Protein AF-A0A2V5Q7U4-F1 (afdb_monomer)

Radius of gyration: 14.41 Å; Cα contacts (8 Å, |Δi|>4): 108; chains: 1; bounding box: 42×30×34 Å

Foldseek 3Di:
DVVVVLLLCLLQQQDWDWDDDPNHTPDTRHRDPDSLSSCCRSPNPVQSVQWDWDAWPDDPVDTDTDIDGDPPPDDPDPPPDWDDDNSHTDDDD

Solvent-accessible surface area (backbone atoms only — not comparable to full-atom values): 5913 Å² total; per-residue (Å²): 111,69,67,60,51,52,52,51,44,61,47,34,22,68,48,62,50,74,46,70,56,95,89,38,81,74,49,78,42,72,56,30,97,39,61,67,56,34,46,29,76,75,64,33,61,78,54,50,77,49,40,44,76,44,78,56,63,67,56,101,88,48,75,47,68,54,71,42,73,53,92,86,69,81,67,95,58,72,90,78,68,83,45,65,60,95,57,38,76,53,86,81,130

Structure (mmCIF, N/CA/C/O backbone):
data_AF-A0A2V5Q7U4-F1
#
_entry.id   AF-A0A2V5Q7U4-F1
#
loop_
_atom_site.group_PDB
_atom_site.id
_atom_site.type_symbol
_atom_site.label_atom_id
_atom_site.label_alt_id
_atom_site.label_comp_id
_atom_site.label_asym_id
_atom_site.label_entity_id
_atom_site.label_seq_id
_atom_site.pdbx_PDB_ins_code
_atom_site.Cartn_x
_atom_site.Cartn_y
_atom_site.Cartn_z
_atom_site.occupancy
_atom_site.B_iso_or_equiv
_atom_site.auth_seq_id
_atom_site.auth_comp_id
_atom_site.auth_a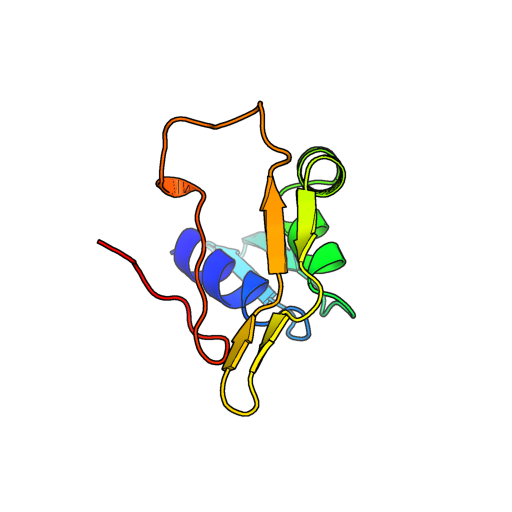sym_id
_atom_site.auth_atom_id
_atom_site.pdbx_PDB_model_num
ATOM 1 N N . MET A 1 1 ? -4.666 9.289 12.813 1.00 66.19 1 MET A N 1
ATOM 2 C CA . MET A 1 1 ? -5.150 7.905 13.035 1.00 66.19 1 MET A CA 1
ATOM 3 C C . MET A 1 1 ? -5.370 7.168 11.724 1.00 66.19 1 MET A C 1
ATOM 5 O O . MET A 1 1 ? -4.711 6.166 11.506 1.00 66.19 1 MET A O 1
ATOM 9 N N . GLU A 1 2 ? -6.224 7.673 10.832 1.00 82.81 2 GLU A N 1
ATOM 10 C CA . GLU A 1 2 ? -6.531 7.025 9.543 1.00 82.81 2 GLU A CA 1
ATOM 11 C C . GLU A 1 2 ? -5.296 6.811 8.653 1.00 82.81 2 GLU A C 1
ATOM 13 O O . GLU A 1 2 ? -5.041 5.695 8.209 1.00 82.81 2 GLU A O 1
ATOM 18 N N . HIS A 1 3 ? -4.453 7.840 8.521 1.00 86.38 3 HIS A N 1
ATOM 19 C CA . HIS A 1 3 ? -3.191 7.754 7.782 1.00 86.38 3 HIS A CA 1
ATOM 20 C C . HIS A 1 3 ? -2.271 6.625 8.280 1.00 86.38 3 HIS A C 1
ATOM 22 O O . HIS A 1 3 ? -1.735 5.865 7.479 1.00 86.38 3 HIS A O 1
ATOM 28 N N . GLN A 1 4 ? -2.149 6.455 9.602 1.00 89.31 4 GLN A N 1
ATOM 29 C CA . GLN A 1 4 ? -1.323 5.400 10.194 1.00 89.31 4 GLN A CA 1
ATOM 30 C C . GLN A 1 4 ? -1.815 4.012 9.765 1.00 89.31 4 GLN A C 1
ATOM 32 O O . GLN A 1 4 ? -1.004 3.146 9.452 1.00 89.31 4 GLN A O 1
ATOM 37 N N . ILE A 1 5 ? -3.136 3.799 9.715 1.00 90.81 5 ILE A N 1
ATOM 38 C CA . ILE A 1 5 ? -3.698 2.520 9.268 1.00 90.81 5 ILE A CA 1
ATOM 39 C C . ILE A 1 5 ? -3.462 2.314 7.775 1.00 90.81 5 ILE A C 1
ATOM 41 O O . ILE A 1 5 ? -3.119 1.204 7.391 1.00 90.81 5 ILE A O 1
ATOM 45 N N . HIS A 1 6 ? -3.562 3.355 6.945 1.00 91.81 6 HIS A N 1
ATOM 46 C CA . HIS A 1 6 ? -3.230 3.240 5.520 1.00 91.81 6 HIS A CA 1
ATOM 47 C C . HIS A 1 6 ? -1.776 2.792 5.316 1.00 91.81 6 HIS A C 1
ATOM 49 O O . HIS A 1 6 ? -1.528 1.879 4.530 1.00 91.81 6 HIS A O 1
ATOM 55 N N . LEU A 1 7 ? -0.828 3.364 6.072 1.00 92.94 7 LEU A N 1
ATOM 56 C CA . LEU A 1 7 ? 0.581 2.954 6.034 1.00 92.94 7 LEU A CA 1
ATOM 57 C C . LEU A 1 7 ? 0.770 1.483 6.425 1.00 92.94 7 LEU A C 1
ATOM 59 O O . LEU A 1 7 ? 1.526 0.764 5.775 1.00 92.94 7 LEU A O 1
ATOM 63 N N . GLN A 1 8 ? 0.075 1.015 7.464 1.00 94.88 8 GLN A N 1
ATOM 64 C CA . GLN A 1 8 ? 0.137 -0.396 7.854 1.00 94.88 8 GLN A CA 1
ATOM 65 C C . GLN A 1 8 ? -0.528 -1.304 6.810 1.00 94.88 8 GLN A C 1
ATOM 67 O O . GLN A 1 8 ? 0.016 -2.349 6.463 1.00 94.88 8 GLN A O 1
ATOM 72 N N . ALA A 1 9 ? -1.672 -0.896 6.263 1.00 95.69 9 ALA A N 1
ATOM 73 C CA . ALA A 1 9 ? -2.419 -1.680 5.289 1.00 95.69 9 ALA A CA 1
ATOM 74 C C . ALA A 1 9 ? -1.655 -1.867 3.976 1.00 95.69 9 ALA A C 1
ATOM 76 O O . ALA A 1 9 ? -1.658 -2.970 3.429 1.00 95.69 9 ALA A O 1
ATOM 77 N N . ILE A 1 10 ? -0.976 -0.823 3.490 1.00 95.00 10 ILE A N 1
ATOM 78 C CA . ILE A 1 10 ? -0.178 -0.897 2.263 1.00 95.00 10 ILE A CA 1
ATOM 79 C C . ILE A 1 10 ? 1.143 -1.657 2.467 1.00 95.00 10 ILE A C 1
ATOM 81 O O . ILE A 1 10 ? 1.544 -2.410 1.585 1.00 95.00 10 ILE A O 1
ATOM 85 N N . GLY A 1 11 ? 1.789 -1.524 3.635 1.00 95.12 11 GLY A N 1
ATOM 86 C CA . GLY A 1 11 ? 3.009 -2.269 3.975 1.00 95.12 11 GLY A CA 1
ATOM 87 C C . GLY A 1 11 ? 2.772 -3.768 4.202 1.00 95.12 11 GLY A C 1
ATOM 88 O O . GLY A 1 11 ? 3.699 -4.568 4.071 1.00 95.12 11 GLY A O 1
ATOM 89 N N . HIS A 1 12 ? 1.526 -4.160 4.495 1.00 96.62 12 HIS A N 1
ATOM 90 C CA . HIS A 1 12 ? 1.128 -5.535 4.805 1.00 96.62 12 HIS A CA 1
ATOM 91 C C . HIS A 1 12 ? -0.106 -5.988 3.994 1.00 96.62 12 HIS A C 1
ATOM 93 O O . HIS A 1 12 ? -1.166 -6.245 4.571 1.00 96.62 12 HIS A O 1
ATOM 99 N N . PRO A 1 13 ? 0.001 -6.138 2.658 1.00 96.69 13 PRO A N 1
ATOM 100 C CA . PRO A 1 13 ? -1.140 -6.453 1.791 1.00 96.69 13 PRO A CA 1
ATOM 101 C C . PRO A 1 13 ? -1.854 -7.764 2.154 1.00 96.69 13 PRO A C 1
ATOM 103 O O . PRO A 1 13 ? -3.071 -7.859 2.005 1.00 96.69 13 PRO A O 1
ATOM 106 N N . GLN A 1 14 ? -1.135 -8.746 2.702 1.00 97.69 14 GLN A N 1
ATOM 107 C CA . GLN A 1 14 ? -1.682 -10.047 3.115 1.00 97.69 14 GLN A CA 1
ATOM 108 C C . GLN A 1 14 ? -2.391 -10.027 4.481 1.00 97.69 14 GLN A C 1
ATOM 110 O O . GLN A 1 14 ? -2.938 -11.041 4.907 1.00 97.69 14 GLN A O 1
ATOM 115 N N . THR A 1 15 ? -2.416 -8.883 5.165 1.00 97.75 15 THR A N 1
ATOM 116 C CA . THR A 1 15 ? -3.123 -8.705 6.437 1.00 97.75 15 THR A CA 1
ATOM 117 C C . THR A 1 15 ? -4.433 -7.966 6.191 1.00 97.75 15 THR A C 1
ATOM 119 O O . THR A 1 15 ? -4.463 -6.968 5.468 1.00 97.75 15 THR A O 1
ATOM 122 N N . ALA A 1 16 ? -5.522 -8.445 6.793 1.00 98.00 16 ALA A N 1
ATOM 123 C CA . ALA A 1 16 ? -6.808 -7.758 6.756 1.00 98.00 16 ALA A CA 1
ATOM 124 C C . ALA A 1 16 ? -6.861 -6.624 7.796 1.00 98.00 16 ALA A C 1
ATOM 126 O O . ALA A 1 16 ? -6.389 -6.790 8.920 1.00 98.00 16 ALA A O 1
ATOM 127 N N . PHE A 1 17 ? -7.478 -5.496 7.443 1.00 97.06 17 PHE A N 1
ATOM 128 C CA . PHE A 1 17 ? -7.662 -4.340 8.322 1.00 97.06 17 PHE A CA 1
ATOM 129 C C . PHE A 1 17 ? -9.133 -3.937 8.382 1.00 97.06 17 PHE A C 1
ATOM 131 O O . PHE A 1 17 ? -9.809 -3.858 7.362 1.00 97.06 17 PHE A O 1
ATOM 138 N N . THR A 1 18 ? -9.611 -3.622 9.582 1.00 96.00 18 THR A N 1
ATOM 139 C CA . THR A 1 18 ? -10.945 -3.057 9.805 1.00 96.00 18 THR A CA 1
ATOM 140 C C . THR A 1 18 ? -10.795 -1.840 10.702 1.00 96.00 18 THR A C 1
ATOM 142 O O . THR A 1 18 ? -10.225 -1.954 11.788 1.00 96.00 18 THR A O 1
ATOM 145 N N . LEU A 1 19 ? -11.297 -0.683 10.267 1.00 94.19 19 LEU A N 1
ATOM 146 C CA . LEU A 1 19 ? -11.365 0.513 11.102 1.00 94.19 19 LEU A CA 1
ATOM 147 C C . LEU A 1 19 ? -12.813 0.782 11.505 1.00 94.19 19 LEU A C 1
ATOM 149 O O . LEU A 1 19 ? -13.677 1.021 10.662 1.00 94.19 19 LEU A O 1
ATOM 153 N N . LEU A 1 20 ? -13.039 0.802 12.816 1.00 95.19 20 LEU A N 1
ATOM 154 C CA . LEU A 1 20 ? -14.279 1.238 13.444 1.00 95.19 20 LEU A CA 1
ATOM 155 C C . LEU A 1 20 ? -14.048 2.599 14.110 1.00 95.19 20 LEU A C 1
ATOM 157 O O . LEU A 1 20 ? -13.035 2.800 14.781 1.00 95.19 20 LEU A O 1
ATOM 161 N N . ARG A 1 21 ? -14.995 3.522 13.956 1.00 94.25 21 ARG A N 1
ATOM 162 C CA . ARG A 1 21 ? -15.041 4.794 14.685 1.00 94.25 21 ARG A CA 1
ATOM 163 C C . ARG A 1 21 ? -16.407 4.912 15.339 1.00 94.25 21 ARG A C 1
ATOM 165 O O . ARG A 1 21 ? -17.418 4.866 14.647 1.00 94.25 21 ARG A O 1
ATOM 172 N N . ASP A 1 22 ? -16.427 4.994 16.666 1.00 95.69 22 ASP A N 1
ATOM 173 C CA . ASP A 1 22 ? -17.657 5.080 17.467 1.00 95.69 22 ASP A CA 1
ATOM 174 C C . ASP A 1 22 ? -18.665 3.962 17.135 1.00 95.69 22 ASP A C 1
ATOM 176 O O . ASP A 1 22 ? -19.859 4.190 16.951 1.00 95.69 22 ASP A O 1
ATOM 180 N N . GLY A 1 23 ? -18.157 2.734 16.971 1.00 94.69 23 GLY A N 1
ATOM 181 C CA . GLY A 1 23 ? -18.955 1.558 16.607 1.00 94.69 23 GLY A CA 1
ATOM 182 C C . GLY A 1 23 ? -19.410 1.506 15.143 1.00 94.69 23 GLY A C 1
ATOM 183 O O . GLY A 1 23 ? -20.031 0.526 14.740 1.00 94.69 23 GLY A O 1
ATOM 184 N N . ARG A 1 24 ? -19.089 2.515 14.325 1.00 96.31 24 ARG A N 1
ATOM 185 C CA . ARG A 1 24 ? -19.406 2.547 12.892 1.00 96.31 24 ARG A CA 1
ATOM 186 C C . ARG A 1 24 ? -18.216 2.101 12.058 1.00 96.31 24 ARG A C 1
ATOM 188 O O . ARG A 1 24 ? -17.087 2.527 12.299 1.00 96.31 24 ARG A O 1
ATOM 195 N N . LEU A 1 25 ? -18.480 1.269 11.054 1.00 94.88 25 LEU A N 1
ATOM 196 C CA . LEU A 1 25 ? -17.476 0.858 10.077 1.00 94.88 25 LEU A CA 1
ATOM 197 C C . LEU A 1 25 ? -17.056 2.060 9.229 1.00 94.88 25 LEU A C 1
ATOM 199 O O . LEU A 1 25 ? -17.889 2.669 8.565 1.00 94.88 25 LEU A O 1
ATOM 203 N N . VAL A 1 26 ? -15.765 2.386 9.267 1.00 93.69 26 VAL A N 1
ATOM 204 C CA . VAL A 1 26 ? -15.160 3.409 8.405 1.00 93.69 26 VAL A CA 1
ATOM 205 C C . VAL A 1 26 ? -14.673 2.757 7.117 1.00 93.69 26 VAL A C 1
ATOM 207 O O . VAL A 1 26 ? -15.031 3.199 6.033 1.00 93.69 26 VAL A O 1
ATOM 210 N N . PHE A 1 27 ? -13.898 1.676 7.237 1.00 92.75 27 PHE A N 1
ATOM 211 C CA . PHE A 1 27 ? -13.493 0.846 6.106 1.00 92.75 27 PHE A CA 1
ATOM 212 C C . PHE A 1 27 ? -13.150 -0.578 6.542 1.00 92.75 27 PHE A C 1
ATOM 214 O O . PHE A 1 27 ? -12.793 -0.836 7.697 1.00 92.75 27 PHE A O 1
ATOM 221 N N . GLN A 1 28 ? -13.206 -1.486 5.570 1.00 95.62 28 GLN A N 1
ATOM 222 C CA . GLN A 1 28 ? -12.759 -2.865 5.681 1.00 95.62 28 GLN A CA 1
ATOM 223 C C . GLN A 1 28 ? -11.897 -3.206 4.467 1.00 95.62 28 GLN A C 1
ATOM 225 O O . GLN A 1 28 ? -12.302 -3.007 3.326 1.00 95.62 28 GLN A O 1
ATOM 230 N N . LEU A 1 29 ? -10.710 -3.730 4.735 1.00 96.81 29 LEU A N 1
ATOM 231 C CA . LEU A 1 29 ? -9.698 -4.095 3.759 1.00 96.81 29 LEU A CA 1
ATOM 232 C C . LEU A 1 29 ? -9.374 -5.577 3.968 1.00 96.81 29 LEU A C 1
ATOM 234 O O . LEU A 1 29 ? -8.622 -5.904 4.889 1.00 96.81 29 LEU A O 1
ATOM 238 N N . PRO A 1 30 ? -9.943 -6.497 3.173 1.00 97.81 30 PRO A N 1
ATOM 239 C CA . PRO A 1 30 ? -9.598 -7.915 3.237 1.00 97.81 30 PRO A CA 1
ATOM 240 C C . PRO A 1 30 ? -8.104 -8.148 2.983 1.00 97.81 30 PRO A C 1
ATOM 242 O O . PRO A 1 30 ? -7.424 -7.296 2.407 1.00 97.81 30 PRO A O 1
ATOM 245 N N . ALA A 1 31 ? -7.580 -9.302 3.398 1.00 98.12 31 ALA A N 1
ATOM 246 C CA . ALA A 1 31 ? -6.247 -9.734 2.989 1.00 98.12 31 ALA A CA 1
ATOM 247 C C . ALA A 1 31 ? -6.198 -9.886 1.461 1.00 98.12 31 ALA A C 1
ATOM 249 O O . ALA A 1 31 ? -7.123 -10.426 0.855 1.00 98.12 31 ALA A O 1
ATOM 250 N N . THR A 1 32 ? -5.118 -9.415 0.849 1.00 98.38 32 THR A N 1
ATOM 251 C CA . THR A 1 32 ? -4.920 -9.429 -0.604 1.00 98.38 32 THR A CA 1
ATOM 252 C C . THR A 1 32 ? -3.718 -10.285 -0.980 1.00 98.38 32 THR A C 1
ATOM 254 O O . THR A 1 32 ? -2.787 -10.450 -0.190 1.00 98.38 32 THR A O 1
ATOM 257 N N . ALA A 1 33 ? -3.728 -10.836 -2.195 1.00 96.62 33 ALA A N 1
ATOM 258 C CA .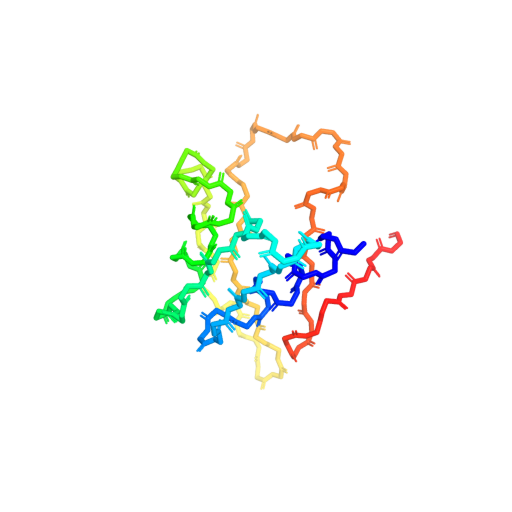 ALA A 1 33 ? -2.620 -11.642 -2.697 1.00 96.62 33 ALA A CA 1
ATOM 259 C C . ALA A 1 33 ? -1.403 -10.782 -3.075 1.00 96.62 33 ALA A C 1
ATOM 261 O O . ALA A 1 33 ? -0.263 -11.215 -2.900 1.00 96.62 33 ALA A O 1
ATOM 262 N N . THR A 1 34 ? -1.640 -9.569 -3.587 1.00 96.19 34 THR A N 1
ATOM 263 C CA . THR A 1 34 ? -0.602 -8.711 -4.167 1.00 96.19 34 THR A CA 1
ATOM 264 C C . THR A 1 34 ? -0.652 -7.280 -3.633 1.00 96.19 34 THR A C 1
ATOM 266 O O . THR A 1 34 ? -1.687 -6.788 -3.188 1.00 96.19 34 THR A O 1
ATOM 269 N N . LEU A 1 35 ? 0.474 -6.567 -3.734 1.00 95.94 35 LEU A N 1
ATOM 270 C CA . LEU A 1 35 ? 0.521 -5.132 -3.440 1.00 95.94 35 LEU A CA 1
ATOM 271 C C . LEU A 1 35 ? -0.375 -4.317 -4.393 1.00 95.94 35 LEU A C 1
ATOM 273 O O . LEU A 1 35 ? -0.959 -3.327 -3.965 1.00 95.94 35 LEU A O 1
ATOM 277 N N . ALA A 1 36 ? -0.525 -4.742 -5.653 1.00 96.62 36 ALA A N 1
ATOM 278 C CA . ALA A 1 36 ? -1.397 -4.081 -6.627 1.00 96.62 36 ALA A CA 1
ATOM 279 C C . ALA A 1 36 ? -2.860 -4.069 -6.162 1.00 96.62 36 ALA A C 1
ATOM 281 O O . ALA A 1 36 ? -3.514 -3.028 -6.195 1.00 96.62 36 ALA A O 1
ATOM 282 N N . ASP A 1 37 ? -3.349 -5.210 -5.666 1.00 97.56 37 ASP A N 1
ATOM 283 C CA . ASP A 1 37 ? -4.701 -5.332 -5.117 1.00 97.56 37 ASP A CA 1
ATOM 284 C C . ASP A 1 37 ? -4.910 -4.386 -3.937 1.00 97.56 37 ASP A C 1
ATOM 286 O O . ASP A 1 37 ? -5.892 -3.651 -3.894 1.00 97.56 37 ASP A O 1
ATOM 290 N N . ARG A 1 38 ? -3.940 -4.330 -3.020 1.00 97.38 38 ARG A N 1
ATOM 291 C CA . ARG A 1 38 ? -4.007 -3.416 -1.880 1.00 97.38 38 ARG A CA 1
ATOM 292 C C . ARG A 1 38 ? -3.974 -1.943 -2.295 1.00 97.38 38 ARG A C 1
ATOM 294 O O . ARG A 1 38 ? -4.685 -1.140 -1.697 1.00 97.38 38 ARG A O 1
ATOM 301 N N . ILE A 1 39 ? -3.170 -1.572 -3.294 1.00 95.50 39 ILE A N 1
ATOM 302 C CA . ILE A 1 39 ? -3.148 -0.203 -3.835 1.00 95.50 39 ILE A CA 1
ATOM 303 C C . ILE A 1 39 ? -4.509 0.146 -4.444 1.00 95.50 39 ILE A C 1
ATOM 305 O O . ILE A 1 39 ? -5.029 1.226 -4.172 1.00 95.50 39 ILE A O 1
ATOM 309 N N . ARG A 1 40 ? -5.114 -0.773 -5.205 1.00 95.94 40 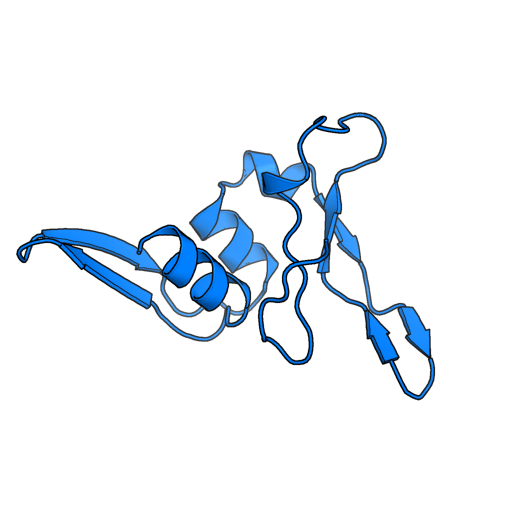ARG A N 1
ATOM 310 C CA . ARG A 1 40 ? -6.465 -0.608 -5.757 1.00 95.94 40 ARG A CA 1
ATOM 311 C C . ARG A 1 40 ? -7.510 -0.413 -4.660 1.00 95.9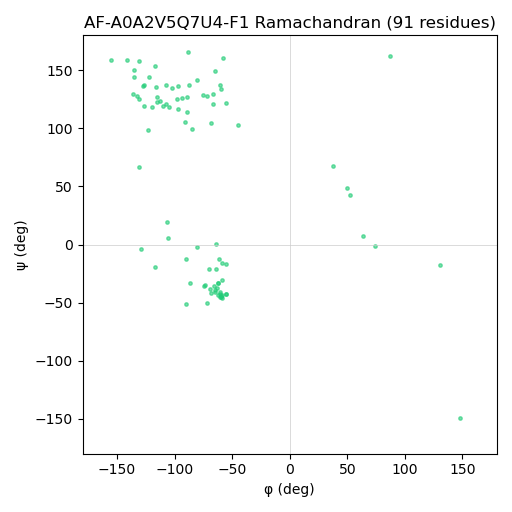4 40 ARG A C 1
ATOM 313 O O . ARG A 1 40 ? -8.327 0.492 -4.791 1.00 95.94 40 ARG A O 1
ATOM 320 N N . ASP A 1 41 ? -7.465 -1.202 -3.588 1.00 95.56 41 ASP A N 1
ATOM 321 C CA . ASP A 1 41 ? -8.411 -1.073 -2.471 1.00 95.56 41 ASP A CA 1
ATOM 322 C C . ASP A 1 41 ? -8.290 0.281 -1.748 1.00 95.56 41 ASP A C 1
ATOM 324 O O . ASP A 1 41 ? -9.292 0.844 -1.314 1.00 95.56 41 ASP A O 1
ATOM 328 N N . LEU A 1 42 ? -7.066 0.805 -1.601 1.00 93.38 42 LEU A N 1
ATOM 329 C CA . LEU A 1 42 ? -6.795 2.036 -0.848 1.00 93.38 42 LEU A CA 1
ATOM 330 C C . LEU A 1 42 ? -6.941 3.321 -1.673 1.00 93.38 42 LEU A C 1
ATOM 332 O O . LEU A 1 42 ? -7.293 4.361 -1.117 1.00 93.38 42 LEU A O 1
ATOM 336 N N . TYR A 1 43 ? -6.623 3.274 -2.968 1.00 90.88 43 TYR A N 1
ATOM 337 C CA . TYR A 1 43 ? -6.484 4.466 -3.814 1.00 90.88 43 TYR A CA 1
ATOM 338 C C . TYR A 1 43 ? -7.283 4.409 -5.122 1.00 90.88 43 TYR A C 1
ATOM 340 O O . TYR A 1 43 ? -7.304 5.391 -5.863 1.00 90.88 43 TYR A O 1
ATOM 348 N N . GLY A 1 44 ? -7.951 3.290 -5.407 1.00 93.00 44 GLY A N 1
ATOM 349 C CA . GLY A 1 44 ? -8.763 3.103 -6.604 1.00 93.00 44 GLY A CA 1
ATOM 350 C C . GLY A 1 44 ? -7.985 2.602 -7.823 1.00 93.00 44 GLY A C 1
ATOM 351 O O . GLY A 1 44 ? -6.757 2.671 -7.907 1.00 93.00 44 GLY A O 1
ATOM 352 N N . VAL A 1 45 ? -8.741 2.084 -8.794 1.00 94.38 45 VAL A N 1
ATOM 353 C CA . VAL A 1 45 ? -8.199 1.508 -10.035 1.00 94.38 45 VAL A CA 1
ATOM 354 C C . VAL A 1 45 ? -7.515 2.555 -10.918 1.00 94.38 45 VAL A C 1
ATOM 356 O O . VAL A 1 45 ? -6.466 2.275 -11.484 1.00 94.38 45 VAL A O 1
ATOM 359 N N . GLU A 1 46 ? -8.031 3.786 -10.948 1.00 91.19 46 GLU A N 1
ATOM 360 C CA . GLU A 1 46 ? -7.482 4.870 -11.774 1.00 91.19 46 GLU A CA 1
ATOM 361 C C . GLU A 1 46 ? -6.048 5.251 -11.396 1.00 91.19 46 GLU A C 1
ATOM 363 O O . GLU A 1 46 ? -5.276 5.667 -12.261 1.00 91.19 46 GLU A O 1
ATOM 368 N N . LEU A 1 47 ? -5.691 5.155 -10.105 1.00 88.88 47 LEU A N 1
ATOM 369 C CA . LEU A 1 47 ? -4.306 5.347 -9.684 1.00 88.88 47 LEU A CA 1
ATOM 370 C C . LEU A 1 47 ? -3.467 4.153 -10.131 1.00 88.88 47 LEU A C 1
ATOM 372 O O . LEU A 1 47 ? -2.426 4.355 -10.743 1.00 88.88 47 LEU A O 1
ATOM 376 N N . LEU A 1 48 ? -3.922 2.929 -9.844 1.00 92.81 48 LEU A N 1
ATOM 377 C CA . LEU A 1 48 ? -3.183 1.707 -10.163 1.00 92.81 48 LEU A CA 1
ATOM 378 C C . LEU A 1 48 ? -2.816 1.622 -11.652 1.00 92.81 48 LEU A C 1
ATOM 380 O O . LEU A 1 48 ? -1.681 1.285 -11.971 1.00 92.81 48 LEU A O 1
ATOM 384 N N . GLU A 1 49 ? -3.737 1.969 -12.549 1.00 92.19 49 GLU A N 1
ATOM 385 C CA . GLU A 1 49 ? -3.522 1.931 -14.004 1.00 92.19 49 GLU A CA 1
ATOM 386 C C . GLU A 1 49 ? -2.445 2.907 -14.501 1.00 92.19 49 GLU A C 1
ATOM 388 O O . GLU A 1 49 ? -1.882 2.710 -15.575 1.00 92.19 49 GLU A O 1
ATOM 393 N N . ARG A 1 50 ? -2.132 3.951 -13.725 1.00 90.00 50 ARG A N 1
ATOM 394 C CA . ARG A 1 50 ? -1.074 4.927 -14.039 1.00 90.00 50 ARG A CA 1
ATOM 395 C C . ARG A 1 50 ? 0.287 4.521 -13.477 1.00 90.00 50 ARG A C 1
ATOM 397 O O . ARG A 1 50 ? 1.299 5.131 -13.817 1.00 90.00 50 ARG A O 1
ATOM 404 N N . LEU A 1 51 ? 0.317 3.523 -12.595 1.00 91.44 51 LEU A N 1
ATOM 405 C CA . LEU A 1 51 ? 1.534 3.080 -11.938 1.00 91.44 51 LEU A CA 1
ATOM 406 C C . LEU A 1 51 ? 2.264 2.027 -12.771 1.00 91.44 51 LEU A C 1
ATOM 408 O O . LEU A 1 51 ? 1.693 1.059 -13.268 1.00 91.44 51 LEU A O 1
ATOM 412 N N . ILE A 1 52 ? 3.579 2.174 -12.833 1.00 92.00 52 ILE A N 1
ATOM 413 C CA . ILE A 1 52 ? 4.506 1.201 -13.390 1.00 92.00 52 ILE A CA 1
ATOM 414 C C . ILE A 1 52 ? 5.018 0.324 -12.251 1.00 92.00 52 ILE A C 1
ATOM 416 O O . ILE A 1 52 ? 5.558 0.818 -11.256 1.00 92.00 52 ILE A O 1
ATOM 420 N N . GLN A 1 53 ? 4.878 -0.992 -12.406 1.00 93.19 53 GLN A N 1
ATOM 421 C CA . GLN A 1 53 ? 5.422 -1.957 -11.459 1.00 93.19 53 GLN A CA 1
ATOM 422 C C . GLN A 1 53 ? 6.951 -2.027 -11.565 1.00 93.19 53 GLN A C 1
ATOM 424 O O . GLN A 1 53 ? 7.515 -2.269 -12.633 1.00 93.19 53 GLN A O 1
ATOM 429 N N . LEU A 1 54 ? 7.626 -1.871 -10.428 1.00 90.50 54 LEU A N 1
ATOM 430 C CA . LEU A 1 54 ? 9.062 -2.069 -10.290 1.00 90.50 54 LEU A CA 1
ATOM 431 C C . LEU A 1 54 ? 9.334 -3.517 -9.889 1.00 90.50 54 LEU A C 1
ATOM 433 O O . LEU A 1 54 ? 9.140 -3.920 -8.738 1.00 90.50 54 LEU A O 1
ATOM 437 N N . ASN A 1 55 ? 9.816 -4.296 -10.852 1.00 80.38 55 ASN A N 1
ATOM 438 C CA . ASN A 1 55 ? 10.254 -5.664 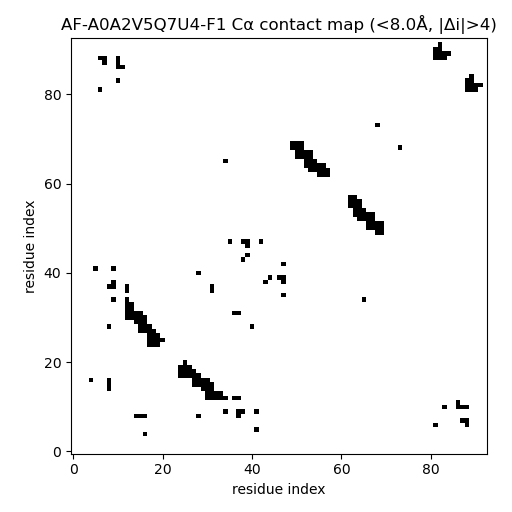-10.626 1.00 80.38 55 ASN A CA 1
ATOM 439 C C . ASN A 1 55 ? 11.708 -5.655 -10.145 1.00 80.38 55 ASN A C 1
ATOM 441 O O . ASN A 1 55 ? 12.622 -5.519 -10.950 1.00 80.38 55 ASN A O 1
ATOM 445 N N . GLY A 1 56 ? 11.907 -5.778 -8.830 1.00 70.62 56 GLY A N 1
ATOM 446 C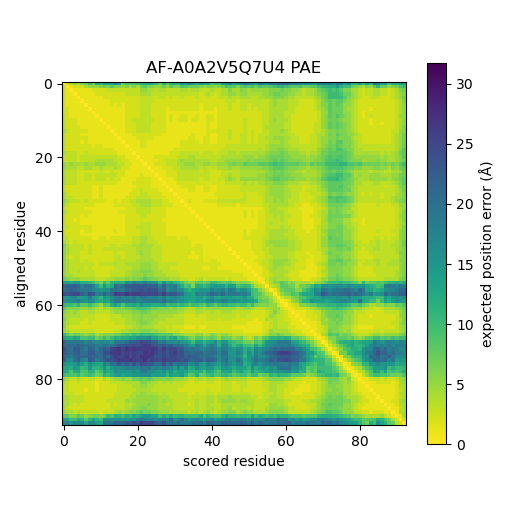 CA . GLY A 1 56 ? 13.123 -6.315 -8.213 1.00 70.62 56 GLY A CA 1
ATOM 447 C C . GLY A 1 56 ? 14.454 -5.962 -8.882 1.00 70.62 56 GLY A C 1
ATOM 448 O O . GLY A 1 56 ? 15.116 -6.868 -9.380 1.00 70.62 56 GLY A O 1
ATOM 449 N N . ALA A 1 57 ? 14.898 -4.701 -8.866 1.00 62.81 57 ALA A N 1
ATOM 450 C CA . ALA A 1 57 ? 16.308 -4.426 -9.153 1.00 62.81 57 ALA A CA 1
ATOM 451 C C . ALA A 1 57 ? 17.135 -4.986 -7.984 1.00 62.81 57 ALA A C 1
ATOM 453 O O . ALA A 1 57 ? 17.104 -4.451 -6.874 1.00 62.81 57 ALA A O 1
ATOM 454 N N . ALA A 1 58 ? 17.795 -6.121 -8.208 1.00 58.41 58 ALA A N 1
ATOM 455 C CA . ALA A 1 58 ? 18.476 -6.870 -7.164 1.00 58.41 58 ALA A CA 1
ATOM 456 C C . ALA A 1 58 ? 19.994 -6.684 -7.259 1.00 58.41 58 ALA A C 1
ATOM 458 O O . ALA A 1 58 ? 20.634 -7.111 -8.218 1.00 58.41 58 ALA A O 1
ATOM 459 N N . SER A 1 59 ? 20.588 -6.123 -6.207 1.00 73.12 59 SER A N 1
ATOM 460 C CA . SER A 1 59 ? 21.947 -6.522 -5.828 1.00 73.12 59 SER A CA 1
ATOM 461 C C . SER A 1 59 ? 21.843 -7.717 -4.873 1.00 73.12 59 SER A C 1
ATOM 463 O O . SER A 1 59 ? 20.781 -7.960 -4.300 1.00 73.12 59 SER A O 1
ATOM 465 N N . ARG A 1 60 ? 22.938 -8.444 -4.610 1.00 75.62 60 ARG A N 1
ATOM 466 C CA . ARG A 1 60 ? 22.931 -9.562 -3.637 1.00 75.62 60 ARG A CA 1
ATOM 467 C C . ARG A 1 60 ? 22.436 -9.184 -2.228 1.00 75.62 60 ARG A C 1
ATOM 469 O O . ARG A 1 60 ? 22.155 -10.087 -1.451 1.00 75.62 60 ARG A O 1
ATOM 476 N N . LYS A 1 61 ? 22.383 -7.893 -1.876 1.00 85.69 61 LYS A N 1
ATOM 477 C CA . LYS A 1 61 ? 22.070 -7.417 -0.517 1.00 85.69 61 LYS A CA 1
ATOM 478 C C . LYS A 1 61 ? 20.794 -6.578 -0.411 1.00 85.69 61 LYS A C 1
ATOM 480 O O . LYS A 1 61 ? 20.292 -6.415 0.693 1.00 85.69 61 LYS A O 1
ATOM 485 N N . ILE A 1 62 ? 20.300 -6.017 -1.516 1.00 87.75 62 ILE A N 1
ATOM 486 C CA . ILE A 1 62 ? 19.164 -5.084 -1.523 1.00 87.75 62 ILE A CA 1
ATOM 487 C C . ILE A 1 62 ? 18.237 -5.464 -2.669 1.00 87.75 62 ILE A C 1
ATOM 489 O O . ILE A 1 62 ? 18.687 -5.593 -3.810 1.00 87.75 62 ILE A O 1
ATOM 493 N N . GLN A 1 63 ? 16.953 -5.601 -2.345 1.00 89.19 63 GLN A N 1
ATOM 494 C CA . GLN A 1 63 ? 15.870 -5.797 -3.298 1.00 89.19 63 GLN A CA 1
ATOM 495 C C . GLN A 1 63 ? 14.932 -4.595 -3.235 1.00 89.19 63 GLN A C 1
ATOM 497 O O . GLN A 1 63 ? 14.457 -4.229 -2.161 1.00 89.19 63 GLN A O 1
ATOM 502 N N . ILE A 1 64 ? 14.673 -3.991 -4.392 1.00 90.31 64 ILE A N 1
ATOM 503 C CA . ILE A 1 64 ? 13.729 -2.881 -4.535 1.00 90.31 64 ILE A CA 1
ATOM 504 C C . ILE A 1 64 ? 12.553 -3.380 -5.361 1.00 90.31 64 ILE A C 1
ATOM 506 O O . ILE A 1 64 ? 12.736 -3.840 -6.484 1.00 90.31 64 ILE A O 1
ATOM 510 N N . SER A 1 65 ? 11.351 -3.276 -4.809 1.00 91.81 65 SER A N 1
ATOM 511 C CA . SER A 1 65 ? 10.103 -3.603 -5.495 1.00 91.81 65 SER A CA 1
ATOM 512 C C . SER A 1 65 ? 9.032 -2.593 -5.110 1.00 91.81 65 SER A C 1
ATOM 514 O O . SER A 1 65 ? 9.156 -1.923 -4.084 1.00 91.81 65 SER A O 1
ATOM 516 N N . GLY A 1 66 ? 7.997 -2.464 -5.934 1.00 93.44 66 GLY A N 1
ATOM 517 C CA . GLY A 1 66 ? 6.895 -1.549 -5.661 1.00 93.44 66 GLY A CA 1
ATOM 518 C C . GLY A 1 66 ? 6.297 -0.982 -6.935 1.00 93.44 66 GLY A C 1
ATOM 519 O O . GLY A 1 66 ? 6.299 -1.638 -7.973 1.00 93.44 66 GLY A O 1
ATOM 520 N N . PHE A 1 67 ? 5.792 0.242 -6.836 1.00 93.69 67 PHE A N 1
ATOM 521 C CA . PHE A 1 67 ? 5.130 0.954 -7.919 1.00 93.69 67 PHE A CA 1
ATOM 522 C C . PHE A 1 67 ? 5.629 2.395 -7.977 1.00 93.69 67 PHE A C 1
ATOM 524 O O . PHE A 1 67 ? 5.895 3.000 -6.938 1.00 93.69 67 PHE A O 1
ATOM 531 N N . ILE A 1 68 ? 5.744 2.939 -9.184 1.00 90.56 68 ILE A N 1
ATOM 532 C CA . ILE A 1 68 ? 6.088 4.343 -9.421 1.00 90.56 68 ILE A CA 1
ATOM 533 C C . ILE A 1 68 ? 5.166 4.926 -10.488 1.00 90.56 68 ILE A C 1
ATOM 535 O O . ILE A 1 68 ? 4.703 4.199 -11.359 1.00 90.56 68 ILE A O 1
ATOM 539 N N . ASP A 1 69 ? 4.888 6.223 -10.427 1.00 86.81 69 ASP A N 1
ATOM 540 C CA . ASP A 1 69 ? 4.105 6.901 -11.463 1.00 86.81 69 ASP A CA 1
ATOM 541 C C . ASP A 1 69 ? 4.851 6.908 -12.808 1.00 86.81 69 ASP A C 1
ATOM 543 O O . ASP A 1 69 ? 6.087 6.957 -12.856 1.00 86.81 69 ASP A O 1
ATOM 547 N N . GLN A 1 70 ? 4.106 6.881 -13.909 1.00 76.31 70 GLN A N 1
ATOM 548 C CA . GLN A 1 70 ? 4.673 7.054 -15.238 1.00 76.31 70 GLN A CA 1
ATOM 549 C C . GLN A 1 70 ? 5.212 8.486 -15.391 1.00 76.31 70 GLN A C 1
ATOM 551 O O . GLN A 1 70 ? 4.535 9.477 -15.104 1.00 76.31 70 GLN A O 1
ATOM 556 N N . ALA A 1 71 ? 6.466 8.610 -15.839 1.00 63.06 71 ALA A N 1
ATOM 557 C CA . ALA A 1 71 ? 7.135 9.900 -15.992 1.00 63.06 71 ALA A CA 1
ATOM 558 C C . ALA A 1 71 ? 6.310 10.854 -16.885 1.00 63.06 71 ALA A C 1
ATOM 560 O O . ALA A 1 71 ? 6.012 10.530 -18.032 1.00 63.06 71 ALA A O 1
ATOM 561 N N . GLY A 1 72 ? 5.946 12.026 -16.348 1.00 58.38 72 GLY A N 1
ATOM 562 C CA . GLY A 1 72 ? 5.134 13.044 -17.036 1.00 58.38 72 GLY A CA 1
ATOM 563 C C . GLY A 1 72 ? 3.936 13.566 -16.233 1.00 58.38 72 GLY A C 1
ATOM 564 O O . GLY A 1 72 ? 3.455 14.657 -16.516 1.00 58.38 72 GLY A O 1
ATOM 565 N N . LEU A 1 73 ? 3.504 12.847 -15.189 1.00 56.16 73 LEU A N 1
ATOM 566 C CA . LEU 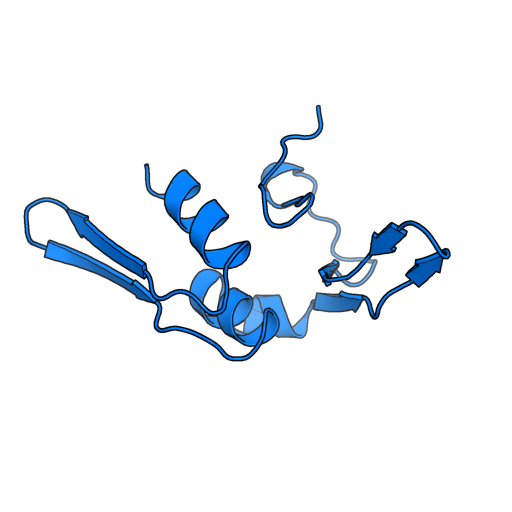A 1 73 ? 2.393 13.237 -14.301 1.00 56.16 73 LEU A CA 1
ATOM 567 C C . LEU A 1 73 ? 2.853 13.712 -12.911 1.00 56.16 73 LEU A C 1
ATOM 569 O O . LEU A 1 73 ? 2.055 13.742 -11.976 1.00 56.16 73 LEU A O 1
ATOM 573 N N . SER A 1 74 ? 4.133 14.097 -12.787 1.00 53.75 74 SER A N 1
ATOM 574 C CA . SER A 1 74 ? 4.788 14.498 -11.533 1.00 53.75 74 SER A CA 1
ATOM 575 C C . SER A 1 74 ? 3.914 15.451 -10.713 1.00 53.75 74 SER A C 1
ATOM 577 O O . SER A 1 74 ? 3.792 16.642 -11.015 1.00 53.75 74 SER A O 1
ATOM 579 N N . ARG A 1 75 ? 3.283 14.919 -9.664 1.00 56.44 75 ARG A N 1
ATOM 580 C CA . ARG A 1 75 ? 2.566 15.721 -8.675 1.00 56.44 75 ARG A CA 1
ATOM 581 C C . ARG A 1 75 ? 3.610 16.395 -7.793 1.00 56.44 75 ARG A C 1
ATOM 583 O O . ARG A 1 75 ? 4.491 15.738 -7.250 1.00 56.44 75 ARG A O 1
ATOM 590 N N . GLN A 1 76 ? 3.499 17.710 -7.625 1.00 50.88 76 GLN A N 1
ATOM 591 C CA . GLN A 1 76 ? 4.473 18.544 -6.906 1.00 50.88 76 GLN A CA 1
ATOM 592 C C . GLN A 1 76 ? 4.618 18.234 -5.399 1.00 50.88 76 GLN A C 1
ATOM 594 O O . GLN A 1 76 ? 5.405 18.894 -4.724 1.00 50.88 76 GLN A O 1
ATOM 599 N N . THR A 1 77 ? 3.891 17.262 -4.836 1.00 57.84 77 THR A N 1
ATOM 600 C CA . THR A 1 77 ? 3.873 17.017 -3.389 1.00 57.84 77 THR A CA 1
ATOM 601 C C . THR A 1 77 ? 4.463 15.651 -3.027 1.00 57.84 77 THR A C 1
ATOM 603 O O . THR A 1 77 ? 3.974 14.600 -3.432 1.00 57.84 77 THR A O 1
ATOM 606 N N . ARG A 1 78 ? 5.496 15.656 -2.170 1.00 60.66 78 ARG A N 1
ATOM 607 C CA . ARG A 1 78 ? 6.074 14.438 -1.561 1.00 60.66 78 ARG A CA 1
ATOM 608 C C . ARG A 1 78 ? 5.085 13.654 -0.687 1.00 60.66 78 ARG A C 1
ATOM 610 O O . ARG A 1 78 ? 5.353 12.511 -0.346 1.00 60.66 78 ARG A O 1
ATOM 617 N N . ALA A 1 79 ? 3.932 14.239 -0.356 1.00 62.91 79 ALA A N 1
ATOM 618 C CA . ALA A 1 79 ? 2.907 13.651 0.509 1.00 62.91 79 ALA A CA 1
ATOM 619 C C . ALA A 1 79 ? 2.344 12.304 0.008 1.00 62.91 79 ALA A C 1
ATOM 621 O O . ALA A 1 79 ? 1.697 11.595 0.772 1.00 62.91 79 ALA A O 1
ATOM 622 N N . GLN A 1 80 ? 2.569 11.953 -1.262 1.00 71.81 80 GLN A N 1
ATOM 623 C CA . GLN A 1 80 ? 2.115 10.691 -1.856 1.00 71.81 80 GLN A CA 1
ATOM 624 C C . GLN A 1 80 ? 3.247 9.672 -2.071 1.00 71.81 80 GLN A C 1
ATOM 626 O O . GLN A 1 80 ? 3.009 8.606 -2.632 1.00 71.81 80 GLN A O 1
ATOM 631 N N . GLN A 1 81 ? 4.470 9.965 -1.616 1.00 85.94 81 GLN A N 1
ATOM 632 C CA . GLN A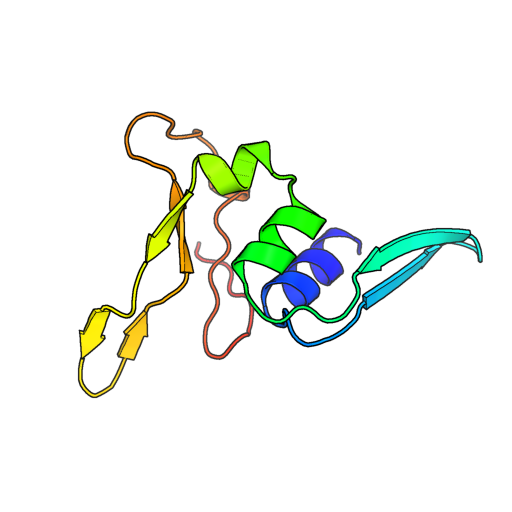 1 81 ? 5.580 9.015 -1.649 1.00 85.94 81 GLN A CA 1
ATOM 633 C C . GLN A 1 81 ? 5.593 8.190 -0.364 1.00 85.94 81 GLN A C 1
ATOM 635 O O . GLN A 1 81 ? 5.845 8.713 0.718 1.00 85.94 81 GLN A O 1
ATOM 640 N N . LEU A 1 82 ? 5.339 6.888 -0.492 1.00 90.12 82 LEU A N 1
ATOM 641 C CA . LEU A 1 82 ? 5.393 5.947 0.622 1.00 90.12 82 LEU A CA 1
ATOM 642 C C . LEU A 1 82 ? 6.589 5.016 0.440 1.00 90.12 82 LEU A C 1
ATOM 644 O O . LEU A 1 82 ? 6.673 4.295 -0.553 1.00 90.12 82 LEU A O 1
ATOM 648 N N . ILE A 1 83 ? 7.518 5.041 1.395 1.00 91.81 83 ILE A N 1
ATOM 649 C CA . ILE A 1 83 ? 8.751 4.252 1.352 1.00 91.81 83 ILE A CA 1
ATOM 650 C C . ILE A 1 83 ? 8.739 3.259 2.509 1.00 91.81 83 ILE A C 1
ATOM 652 O O . ILE A 1 83 ? 8.407 3.612 3.640 1.00 91.81 83 ILE A O 1
ATOM 656 N N . PHE A 1 84 ? 9.125 2.015 2.220 1.00 92.94 84 PHE A N 1
ATOM 657 C CA . PHE A 1 84 ? 9.141 0.932 3.196 1.00 92.94 84 PHE A CA 1
ATOM 658 C C . PHE A 1 84 ? 10.499 0.238 3.236 1.00 92.94 84 PHE A C 1
ATOM 660 O O . PHE A 1 84 ? 11.066 -0.097 2.198 1.00 92.94 84 PHE A O 1
ATOM 667 N N . VAL A 1 85 ? 10.983 -0.045 4.445 1.00 93.25 85 VAL A N 1
ATOM 668 C CA . VAL A 1 85 ? 12.160 -0.890 4.690 1.00 93.25 85 VAL A CA 1
ATOM 669 C C . VAL A 1 85 ? 11.720 -2.082 5.522 1.00 93.25 85 VAL A C 1
ATOM 671 O O . VAL A 1 85 ? 11.234 -1.915 6.639 1.00 93.25 85 VAL A O 1
ATOM 674 N N . ASN A 1 86 ? 11.866 -3.294 4.981 1.00 91.69 86 ASN A N 1
ATOM 675 C CA . ASN A 1 86 ? 11.396 -4.526 5.626 1.00 91.69 86 ASN A CA 1
ATOM 676 C C . ASN A 1 86 ? 9.928 -4.413 6.086 1.00 91.69 86 ASN A C 1
ATOM 678 O O . ASN A 1 86 ? 9.606 -4.687 7.241 1.00 91.69 86 ASN A O 1
ATOM 682 N N . ALA A 1 87 ? 9.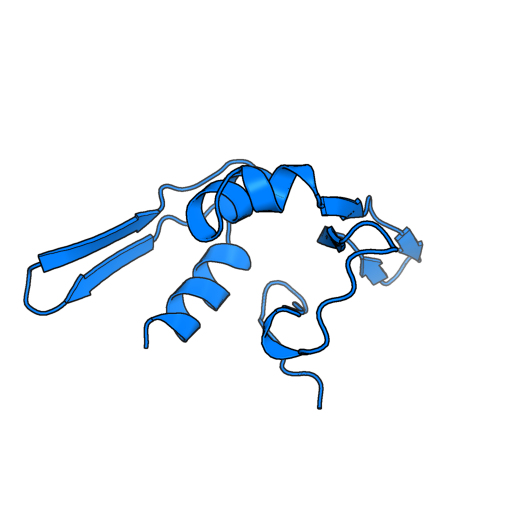065 -3.943 5.176 1.00 89.56 87 ALA A N 1
ATOM 683 C CA . ALA A 1 87 ? 7.640 -3.665 5.392 1.00 89.56 87 ALA A CA 1
ATOM 684 C C . ALA A 1 87 ? 7.306 -2.552 6.410 1.00 89.56 87 ALA A C 1
ATOM 686 O O . ALA A 1 87 ? 6.136 -2.319 6.696 1.00 89.56 87 ALA A O 1
ATOM 687 N N . ARG A 1 88 ? 8.291 -1.809 6.930 1.00 92.00 88 ARG A N 1
ATOM 688 C CA . ARG A 1 88 ? 8.055 -0.679 7.845 1.00 92.00 88 ARG A CA 1
ATOM 689 C C . ARG A 1 88 ? 8.093 0.637 7.091 1.00 92.00 88 ARG A C 1
ATOM 691 O O . ARG A 1 88 ? 9.089 0.914 6.426 1.00 92.00 88 ARG A O 1
ATOM 698 N N . ALA A 1 89 ? 7.032 1.432 7.218 1.00 91.88 89 ALA A N 1
ATOM 699 C CA . ALA A 1 89 ? 6.988 2.778 6.659 1.00 91.88 89 ALA A CA 1
ATOM 700 C C . ALA A 1 89 ? 8.113 3.631 7.261 1.00 91.88 89 ALA A C 1
ATOM 702 O O . ALA A 1 89 ? 8.314 3.621 8.478 1.00 91.88 89 ALA A O 1
ATOM 703 N N . ILE A 1 90 ? 8.829 4.356 6.408 1.00 90.62 90 ILE A N 1
ATOM 704 C CA . ILE A 1 90 ? 9.816 5.353 6.811 1.00 90.62 90 ILE A CA 1
ATOM 705 C C . ILE A 1 90 ? 9.443 6.704 6.208 1.00 90.62 90 ILE A C 1
ATOM 707 O O . ILE A 1 90 ? 8.963 6.784 5.078 1.00 90.62 90 ILE A O 1
ATOM 711 N N . GLU A 1 91 ? 9.694 7.770 6.955 1.00 80.19 91 GLU A N 1
ATOM 712 C CA . GLU A 1 91 ? 9.650 9.123 6.417 1.00 80.19 91 GLU A CA 1
ATOM 713 C C . GLU A 1 91 ? 11.043 9.470 5.889 1.00 80.19 91 GLU A C 1
ATOM 715 O O . GLU A 1 91 ? 12.043 9.320 6.593 1.00 80.19 91 GLU A O 1
ATOM 720 N N . SER A 1 92 ? 11.118 9.907 4.633 1.00 61.53 92 SER A N 1
ATOM 721 C CA . SER A 1 92 ? 12.329 10.526 4.100 1.00 61.53 92 SER A CA 1
ATOM 722 C C . SER A 1 92 ? 12.161 12.036 4.201 1.00 61.53 92 SER A C 1
ATOM 724 O O . SER A 1 92 ? 11.259 12.588 3.567 1.00 61.53 92 SER A O 1
ATOM 726 N N . GLY A 1 93 ? 13.023 12.677 4.993 1.00 50.75 93 GLY A N 1
ATOM 727 C CA . GLY A 1 93 ? 13.152 14.138 5.043 1.00 50.75 93 GLY A CA 1
ATOM 728 C C . GLY A 1 93 ? 13.439 14.767 3.682 1.00 50.75 93 GLY A C 1
ATOM 729 O O . GLY A 1 93 ? 13.955 14.079 2.765 1.00 50.75 93 GLY A O 1
#

pLDDT: mean 86.68, std 13.22, range [50.75, 98.38]

Sequence (93 aa):
MEHQIHLQAIGHPQTAFTLLRDGRLVFQLPATATLADRIRDLYGVELLERLIQLNGAASRKIQISGFIDQAGLSRQTRAQQLIFVNARAIESG

Mean predicted aligned error: 5.77 Å

Nearest PDB structures (foldseek):
  4p7a-assembly1_A-2  TM=7.930E-01  e=1.033E-03  Homo sapiens
  1nhh-assembly1_A-2  TM=8.645E-01  e=2.600E-02  Escherichia coli K-12

Secondary structure (DSSP, 8-state):
-HHHHHHHHHH-TTS-EEEEETTEEEEEE---SSHHHHHHHHH-HHHHTTEEEEEEEE-SS-EEEEEEEPTT---S-GGG--EEETTEEE---